Protein AF-A0A378FQ39-F1 (afdb_monomer_lite)

Sequence (64 aa):
MVAPRQVNYRFQYANGSLTNTGNATLRILAYGPCLKAADGKECKENYYLMPGKSRRFTRVGHGG

Organism: Klebsiella pneumoniae (NCBI:txid573)

Secondary structure (DSSP, 8-state):
----SS----EEEETTEEEE-SSS-EEEEEEESBSSGGG-S-EEEEEEE-TT-EEE-SSB----

InterPro domains:
  IPR040695 EcpB, C-terminal [PF18649] (10-60)

pLDDT: mean 81.37, std 11.31, range [40.88, 91.88]

Foldseek 3Di:
DDQDPDWDFDWDDDPQKIATQTQAWDWDWDKAQFPDCVVDGIDIDTDTHHHGDMDGDHTHDPDD

Radi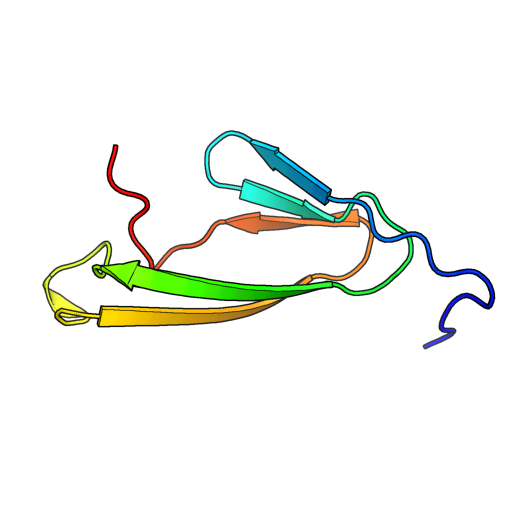us of gyration: 13.54 Å; chains: 1; bounding box: 33×20×35 Å

Structure (mmCIF, N/CA/C/O backbone):
data_AF-A0A378FQ39-F1
#
_entry.id   AF-A0A378FQ39-F1
#
loop_
_atom_site.group_PDB
_atom_site.id
_atom_site.type_symbol
_atom_site.label_atom_id
_atom_site.label_alt_id
_atom_site.label_comp_id
_atom_site.label_asym_id
_atom_site.label_entity_id
_atom_site.label_seq_id
_atom_site.pdbx_PDB_ins_code
_atom_site.Cartn_x
_atom_site.Cartn_y
_atom_site.Cartn_z
_atom_site.occupancy
_atom_site.B_iso_or_equiv
_atom_site.auth_seq_id
_atom_site.auth_comp_id
_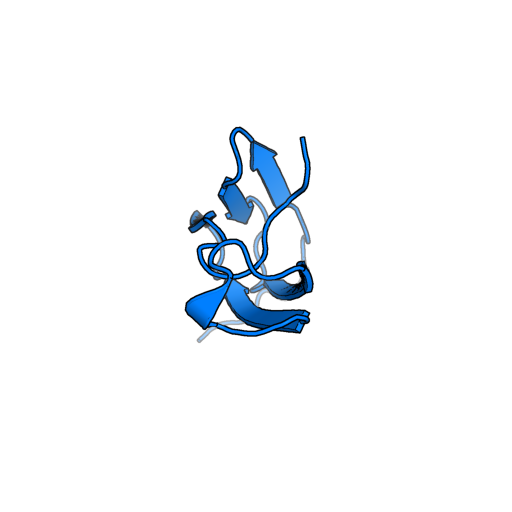atom_site.auth_asym_id
_atom_site.auth_atom_id
_atom_site.pdbx_PDB_model_num
ATOM 1 N N . MET A 1 1 ? -7.672 -11.157 19.131 1.00 47.94 1 MET A N 1
ATOM 2 C CA . MET A 1 1 ? -7.887 -9.868 18.437 1.00 47.94 1 MET A CA 1
ATOM 3 C C . MET A 1 1 ? -9.333 -9.464 18.654 1.00 47.94 1 MET A C 1
ATOM 5 O O . MET A 1 1 ? -10.206 -10.260 18.343 1.00 47.94 1 MET A O 1
ATOM 9 N N . VAL A 1 2 ? -9.589 -8.284 19.216 1.00 54.78 2 VAL A N 1
ATOM 10 C CA . VAL A 1 2 ? -10.935 -7.692 19.238 1.00 54.78 2 VAL A CA 1
ATOM 11 C C . VAL A 1 2 ? -11.096 -6.907 17.940 1.00 54.78 2 VAL A C 1
ATOM 13 O O . VAL A 1 2 ? -10.354 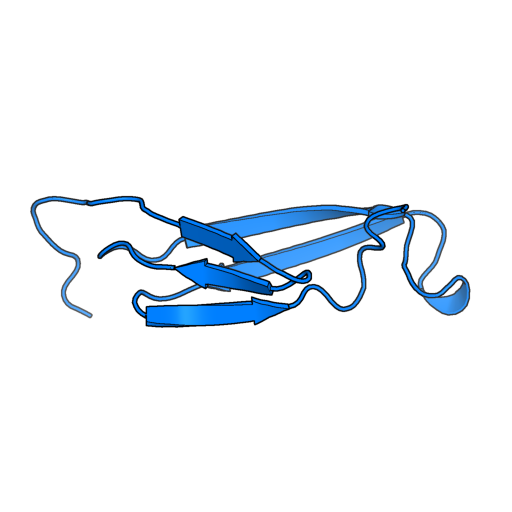-5.957 17.704 1.00 54.78 2 VAL A O 1
ATOM 16 N N . ALA A 1 3 ? -12.016 -7.336 17.077 1.00 58.16 3 ALA A N 1
ATOM 17 C CA . ALA A 1 3 ? -12.437 -6.544 15.927 1.00 58.16 3 ALA A CA 1
ATOM 18 C C . ALA A 1 3 ? -13.482 -5.517 16.404 1.00 58.16 3 ALA A C 1
ATOM 20 O O . ALA A 1 3 ? -14.393 -5.892 17.148 1.00 58.16 3 ALA A O 1
ATOM 21 N N . PRO A 1 4 ? -13.367 -4.230 16.041 1.00 61.12 4 PRO A N 1
ATOM 22 C CA . PRO A 1 4 ? -14.298 -3.213 16.517 1.00 61.12 4 PRO A CA 1
ATOM 23 C C . PRO A 1 4 ? -15.706 -3.426 15.947 1.00 61.12 4 PRO A C 1
ATOM 25 O O . PRO A 1 4 ? -15.875 -3.721 14.766 1.00 61.12 4 PRO A O 1
ATOM 28 N N . ARG A 1 5 ? -16.727 -3.226 16.792 1.00 69.56 5 ARG A N 1
ATOM 29 C CA . ARG A 1 5 ? -18.154 -3.376 16.441 1.00 69.56 5 ARG A CA 1
ATOM 30 C C . ARG A 1 5 ? -18.643 -2.326 15.432 1.00 69.56 5 ARG A C 1
ATOM 32 O O . ARG A 1 5 ? -19.578 -2.589 14.687 1.00 69.56 5 ARG A O 1
ATOM 39 N N . GLN A 1 6 ? -17.998 -1.157 15.399 1.00 77.38 6 GLN A N 1
ATOM 40 C CA . GLN A 1 6 ? -18.144 -0.146 14.351 1.00 77.38 6 GLN A CA 1
ATOM 41 C C . GLN A 1 6 ? -16.814 0.005 13.623 1.00 77.38 6 GLN A C 1
ATOM 43 O O . GLN A 1 6 ? -15.810 0.427 14.202 1.00 77.38 6 GLN A O 1
ATOM 48 N N . VAL A 1 7 ? -16.808 -0.354 12.346 1.00 80.94 7 VAL A N 1
ATOM 49 C CA . VAL A 1 7 ? -15.605 -0.302 11.529 1.00 80.94 7 VAL A CA 1
ATOM 50 C C . VAL A 1 7 ? -15.466 1.077 10.895 1.00 80.94 7 VAL A C 1
ATOM 52 O O . VAL A 1 7 ? -16.361 1.541 10.197 1.00 80.94 7 VAL A O 1
ATOM 55 N N . ASN A 1 8 ? -14.317 1.716 11.110 1.00 84.50 8 ASN A N 1
ATOM 56 C CA . ASN A 1 8 ? -13.947 2.951 10.431 1.00 84.50 8 ASN A CA 1
ATOM 57 C C . ASN A 1 8 ? -12.745 2.676 9.522 1.00 84.50 8 ASN A C 1
ATOM 59 O O . ASN A 1 8 ? -11.630 2.467 10.011 1.00 84.50 8 ASN A O 1
ATOM 63 N N . TYR A 1 9 ? -12.990 2.636 8.214 1.00 85.44 9 TYR A N 1
ATOM 64 C CA . TYR A 1 9 ? -11.950 2.503 7.202 1.00 85.44 9 TYR A CA 1
ATOM 65 C C . TYR A 1 9 ? -11.436 3.891 6.825 1.00 85.44 9 TYR A C 1
ATOM 67 O O . TYR A 1 9 ? -12.110 4.652 6.134 1.00 85.44 9 TYR A O 1
ATOM 75 N N . ARG A 1 10 ? -10.225 4.215 7.274 1.00 88.50 10 ARG A N 1
ATOM 76 C CA . ARG A 1 10 ? -9.532 5.459 6.939 1.00 88.50 10 ARG A CA 1
ATOM 77 C C . ARG A 1 10 ? -8.076 5.164 6.631 1.00 88.50 10 ARG A C 1
ATOM 79 O O . ARG A 1 10 ? -7.429 4.373 7.314 1.00 88.50 10 ARG A O 1
ATOM 86 N N . PHE A 1 11 ? -7.565 5.802 5.593 1.00 89.00 11 PHE A N 1
ATOM 87 C CA . PHE A 1 11 ? -6.166 5.705 5.220 1.00 89.00 11 PHE A CA 1
ATOM 88 C C . PHE A 1 11 ? -5.665 7.045 4.705 1.00 89.00 11 PHE A C 1
ATOM 90 O O . PHE A 1 11 ? -6.437 7.872 4.225 1.00 89.00 11 PHE A O 1
ATOM 97 N N . GLN A 1 12 ? -4.360 7.247 4.813 1.00 91.31 12 GLN A N 1
ATOM 98 C CA . GLN A 1 12 ? -3.662 8.364 4.198 1.00 91.31 12 GLN A CA 1
ATOM 99 C C . GLN A 1 12 ? -2.505 7.822 3.379 1.00 91.31 12 GLN A C 1
ATOM 101 O O . GLN A 1 12 ? -1.745 6.980 3.857 1.00 91.31 12 GLN A O 1
ATOM 106 N N . TYR A 1 13 ? -2.371 8.307 2.153 1.00 86.94 13 TYR A N 1
ATOM 107 C CA . TYR 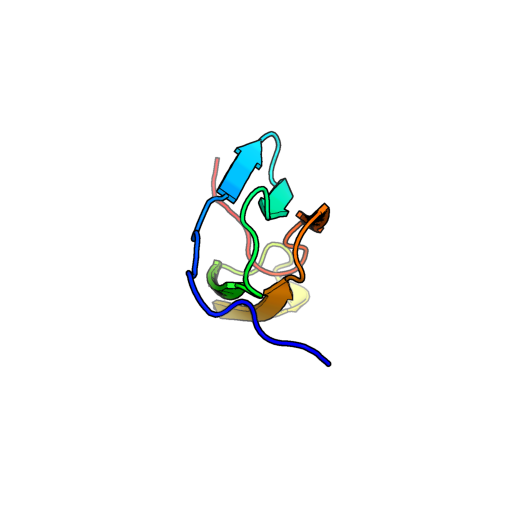A 1 13 ? -1.230 8.012 1.305 1.00 86.94 13 TYR A CA 1
ATOM 108 C C . TYR A 1 13 ? -0.400 9.280 1.142 1.00 86.94 13 TYR A C 1
ATOM 110 O O . TYR A 1 13 ? -0.893 10.280 0.629 1.00 86.94 13 TYR A O 1
ATOM 118 N N . ALA A 1 14 ? 0.846 9.241 1.607 1.00 85.88 1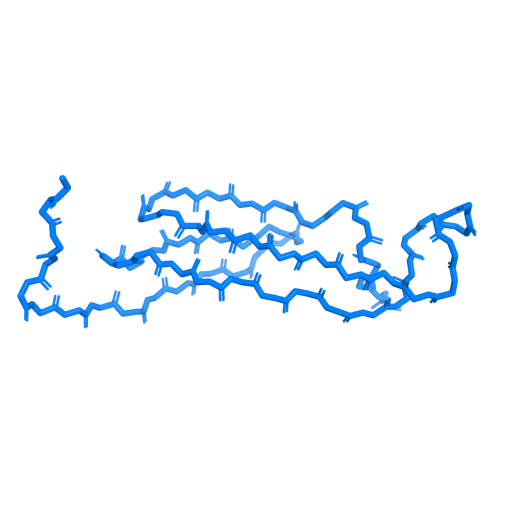4 ALA A N 1
ATOM 119 C CA . ALA A 1 14 ? 1.776 10.360 1.523 1.00 85.88 14 ALA A CA 1
ATOM 120 C C . ALA A 1 14 ? 3.191 9.837 1.254 1.00 85.88 14 ALA A C 1
ATOM 122 O O . ALA A 1 14 ? 3.631 8.871 1.882 1.00 85.88 14 ALA A O 1
ATOM 123 N N . ASN A 1 15 ? 3.917 10.464 0.322 1.00 82.00 15 ASN A N 1
ATOM 124 C CA . ASN A 1 15 ? 5.311 10.127 -0.010 1.00 82.00 15 ASN A CA 1
ATOM 125 C C . ASN A 1 15 ? 5.559 8.631 -0.313 1.00 82.00 15 ASN A C 1
ATOM 127 O O . ASN A 1 15 ? 6.581 8.062 0.078 1.00 82.00 15 ASN A O 1
ATOM 131 N N . GLY A 1 16 ? 4.612 7.959 -0.975 1.00 79.06 16 GLY A N 1
ATOM 132 C CA . GLY A 1 16 ? 4.726 6.528 -1.288 1.00 79.06 16 GLY A CA 1
ATOM 133 C C . GLY A 1 16 ? 4.382 5.581 -0.133 1.00 79.06 16 GLY A C 1
ATOM 134 O O . GLY A 1 16 ? 4.443 4.364 -0.302 1.00 79.06 16 GLY A O 1
ATOM 135 N N . SER A 1 17 ? 4.034 6.112 1.041 1.00 85.69 17 SER A N 1
ATOM 136 C CA . SER A 1 17 ? 3.674 5.341 2.230 1.00 85.69 17 SER A CA 1
ATOM 137 C C . SER A 1 17 ? 2.177 5.439 2.498 1.00 85.69 17 SER A C 1
ATOM 139 O O . SER A 1 17 ? 1.625 6.534 2.621 1.00 85.69 17 SER A O 1
ATOM 141 N N . LEU A 1 18 ? 1.516 4.290 2.614 1.00 89.00 18 LEU A N 1
ATOM 142 C CA . LEU A 1 18 ? 0.118 4.192 3.005 1.00 89.00 18 LEU A CA 1
ATOM 143 C C . LEU A 1 18 ? 0.024 3.945 4.510 1.00 89.00 18 LEU A C 1
ATOM 145 O O . LEU A 1 18 ? 0.583 2.981 5.027 1.00 89.00 18 LEU A O 1
ATOM 149 N N . THR A 1 19 ? -0.688 4.813 5.216 1.00 91.81 19 THR A N 1
ATOM 150 C CA . THR A 1 19 ? -0.907 4.743 6.662 1.00 91.81 19 THR A CA 1
ATOM 151 C C . THR A 1 19 ? -2.367 4.450 6.944 1.00 91.81 19 THR A C 1
ATOM 153 O O . THR A 1 19 ? -3.248 5.147 6.445 1.00 91.81 19 THR A O 1
ATOM 156 N N . ASN A 1 20 ? -2.628 3.430 7.759 1.00 91.88 20 ASN A N 1
ATOM 157 C CA . ASN A 1 20 ? -3.971 3.118 8.221 1.00 91.88 20 ASN A CA 1
ATOM 158 C C . ASN A 1 20 ? -4.309 4.003 9.425 1.00 91.88 20 ASN A C 1
ATOM 160 O O . ASN A 1 20 ? -3.812 3.781 10.528 1.00 91.88 20 ASN A O 1
ATOM 164 N N . THR A 1 21 ? -5.150 5.006 9.198 1.00 91.69 21 THR A N 1
ATOM 165 C CA . THR A 1 21 ? -5.660 5.926 10.227 1.00 91.69 21 THR A CA 1
ATOM 166 C C . THR A 1 21 ? -7.063 5.539 10.704 1.00 91.69 21 THR A C 1
ATOM 168 O O . THR A 1 21 ? -7.697 6.281 11.453 1.00 91.69 21 THR A O 1
ATOM 171 N N . GLY A 1 22 ? -7.568 4.390 10.250 1.00 90.06 22 GLY A N 1
ATOM 172 C CA . GLY A 1 22 ? -8.824 3.795 10.677 1.00 90.06 22 GLY A CA 1
ATOM 173 C C . GLY A 1 22 ? -8.664 2.874 11.882 1.00 90.06 22 GLY A C 1
ATOM 174 O O . GLY A 1 22 ? -7.591 2.750 12.464 1.00 90.06 22 GLY A O 1
ATOM 175 N N . ASN A 1 23 ? -9.758 2.200 12.236 1.00 87.75 23 ASN A N 1
ATOM 176 C CA . ASN A 1 23 ? -9.815 1.258 13.359 1.00 87.75 23 ASN A CA 1
ATOM 177 C C . ASN A 1 23 ? -9.891 -0.215 12.908 1.00 87.75 23 ASN A C 1
ATOM 179 O O . ASN A 1 23 ? -9.936 -1.121 13.730 1.00 87.75 23 ASN A O 1
ATOM 183 N N . ALA A 1 24 ? -9.899 -0.487 11.600 1.00 88.31 24 ALA A N 1
ATOM 184 C CA . ALA A 1 24 ? -9.873 -1.851 11.070 1.00 88.31 24 ALA A CA 1
ATOM 185 C C . ALA A 1 24 ? -8.651 -2.110 10.201 1.00 88.31 24 ALA A C 1
ATOM 187 O O . ALA A 1 24 ? -8.126 -1.208 9.555 1.00 88.31 24 ALA A O 1
ATOM 188 N N . THR A 1 25 ? -8.218 -3.368 10.169 1.00 88.12 25 THR A N 1
ATOM 189 C CA . THR A 1 25 ? -7.129 -3.822 9.306 1.00 88.12 25 THR A CA 1
ATOM 190 C C . THR A 1 25 ? -7.518 -3.659 7.842 1.00 88.12 25 THR A C 1
ATOM 192 O O . THR A 1 25 ? -8.540 -4.180 7.398 1.00 88.12 25 THR A O 1
ATOM 195 N N . LEU A 1 26 ? -6.684 -2.955 7.083 1.00 88.88 26 LEU A N 1
ATOM 196 C CA . LEU A 1 26 ? -6.854 -2.774 5.648 1.00 88.88 26 LEU A CA 1
ATOM 197 C C . LEU A 1 26 ? -6.112 -3.880 4.905 1.00 88.88 26 LEU A C 1
ATOM 199 O O . LEU A 1 26 ? -4.946 -4.149 5.191 1.00 88.88 26 LEU A O 1
ATOM 203 N N . ARG A 1 27 ? -6.768 -4.505 3.928 1.00 90.94 27 ARG A N 1
ATOM 204 C CA . ARG A 1 27 ? -6.097 -5.373 2.959 1.00 90.94 27 ARG A CA 1
ATOM 205 C C . ARG A 1 27 ? -5.744 -4.531 1.743 1.00 90.94 27 ARG A C 1
ATOM 207 O O . ARG A 1 27 ? -6.620 -4.120 0.994 1.00 90.94 27 ARG A O 1
ATOM 214 N N . ILE A 1 28 ? -4.460 -4.266 1.581 1.00 88.75 28 ILE A N 1
ATOM 215 C CA . ILE A 1 28 ? -3.924 -3.446 0.504 1.00 88.75 28 ILE A CA 1
ATOM 216 C C . ILE A 1 28 ? -3.413 -4.373 -0.588 1.00 88.75 28 ILE A C 1
ATOM 218 O O . ILE A 1 28 ? -2.607 -5.261 -0.309 1.00 88.75 28 ILE A O 1
ATOM 222 N N . LEU A 1 29 ? -3.853 -4.133 -1.819 1.00 88.06 29 LEU A N 1
ATOM 223 C CA . LEU A 1 29 ? -3.341 -4.781 -3.018 1.00 88.06 29 LEU A CA 1
ATOM 224 C C . LEU A 1 29 ? -2.783 -3.696 -3.941 1.00 88.06 29 LEU A C 1
ATOM 226 O O . LEU A 1 29 ? -3.545 -2.927 -4.517 1.00 88.06 29 LEU A O 1
ATOM 230 N N . ALA A 1 30 ? -1.462 -3.638 -4.067 1.00 85.12 30 ALA A N 1
ATOM 231 C CA . ALA A 1 30 ? -0.798 -2.848 -5.092 1.00 85.12 30 ALA A CA 1
ATOM 232 C C . ALA A 1 30 ? -0.456 -3.762 -6.268 1.00 85.12 30 ALA A C 1
ATOM 234 O O . ALA A 1 30 ? 0.083 -4.853 -6.078 1.00 85.12 30 ALA A O 1
ATOM 235 N N . TYR A 1 31 ? -0.776 -3.318 -7.474 1.00 85.25 31 TYR A N 1
ATOM 236 C CA . TYR A 1 31 ? -0.467 -4.007 -8.719 1.00 85.25 31 TYR A CA 1
ATOM 237 C C . TYR A 1 31 ? 0.020 -2.972 -9.729 1.00 85.25 31 TYR A C 1
ATOM 239 O O . TYR A 1 31 ? -0.478 -1.846 -9.749 1.00 85.25 31 TYR A O 1
ATOM 247 N N . GLY A 1 32 ? 1.014 -3.329 -10.531 1.00 84.56 32 GLY A N 1
ATOM 248 C CA . GLY A 1 32 ? 1.585 -2.414 -11.511 1.00 84.56 32 GLY A CA 1
ATOM 249 C C . GLY A 1 32 ? 2.959 -2.863 -11.996 1.00 84.56 32 GLY A C 1
ATOM 250 O O . GLY A 1 32 ? 3.380 -3.986 -11.702 1.00 84.56 32 GLY A O 1
ATOM 251 N N . PRO A 1 33 ? 3.675 -2.000 -12.731 1.00 84.06 33 PRO A N 1
ATOM 252 C CA . PRO A 1 33 ? 5.025 -2.302 -13.176 1.00 84.06 33 PRO A CA 1
ATOM 253 C C . PRO A 1 33 ? 5.964 -2.469 -11.979 1.00 84.06 33 PRO A C 1
ATOM 255 O O . PRO A 1 33 ? 5.832 -1.790 -10.955 1.00 84.06 33 PRO A O 1
ATOM 258 N N . CYS A 1 34 ? 6.921 -3.387 -12.092 1.00 83.00 34 CYS A N 1
ATOM 259 C CA . CYS A 1 34 ? 7.928 -3.552 -11.055 1.00 83.00 34 CYS A CA 1
ATOM 260 C C . CYS A 1 34 ? 8.847 -2.328 -10.984 1.00 83.00 34 CYS A C 1
ATOM 262 O O . CYS A 1 34 ? 9.320 -1.821 -11.997 1.00 83.00 34 CYS A O 1
ATOM 264 N N . LEU A 1 35 ? 9.146 -1.889 -9.763 1.00 79.62 35 LEU A N 1
ATOM 265 C CA . LEU A 1 35 ? 10.082 -0.799 -9.478 1.00 79.62 35 LEU A CA 1
ATOM 266 C C . LEU A 1 35 ? 11.512 -1.188 -9.887 1.00 79.62 35 LEU A C 1
ATOM 268 O O . LEU A 1 35 ? 12.296 -0.358 -10.337 1.00 79.62 35 LEU A O 1
ATOM 272 N N . LYS A 1 36 ? 11.839 -2.477 -9.762 1.00 78.50 36 LYS A N 1
ATOM 273 C CA . LYS A 1 36 ? 13.070 -3.071 -10.279 1.00 78.50 36 LYS A CA 1
ATOM 274 C C . LYS A 1 36 ? 12.744 -3.909 -11.506 1.00 78.50 36 LYS A C 1
ATOM 276 O O . LYS A 1 36 ? 11.953 -4.841 -11.418 1.00 78.50 36 LYS A O 1
ATOM 281 N N . ALA A 1 37 ? 13.442 -3.654 -12.610 1.00 72.06 37 ALA A N 1
ATOM 282 C CA . ALA A 1 37 ? 13.329 -4.467 -13.823 1.00 72.06 37 ALA A CA 1
ATOM 283 C C . ALA A 1 37 ? 13.685 -5.953 -13.587 1.00 72.06 37 ALA A C 1
ATOM 285 O O . ALA A 1 37 ? 13.203 -6.823 -14.306 1.00 72.06 37 ALA A O 1
ATOM 286 N N . ALA A 1 38 ? 14.490 -6.247 -12.556 1.00 76.69 38 ALA A N 1
ATOM 287 C CA . ALA A 1 38 ? 14.849 -7.607 -12.154 1.00 76.69 38 ALA A CA 1
ATOM 288 C C . ALA A 1 38 ? 13.673 -8.415 -11.571 1.00 76.69 38 ALA A C 1
ATOM 290 O O . ALA A 1 38 ? 13.691 -9.639 -11.647 1.00 76.69 38 ALA A O 1
ATOM 291 N N . ASP A 1 39 ? 12.657 -7.753 -11.005 1.00 74.50 39 ASP A N 1
ATOM 292 C CA . ASP A 1 39 ? 11.474 -8.420 -10.444 1.00 74.50 39 ASP A CA 1
ATOM 293 C C . ASP A 1 39 ? 10.433 -8.777 -11.531 1.00 74.50 39 ASP A C 1
ATOM 295 O O . ASP A 1 39 ? 9.470 -9.491 -11.254 1.00 74.50 39 ASP A O 1
ATOM 299 N N . GLY A 1 40 ? 10.643 -8.337 -12.780 1.00 78.50 40 GLY A N 1
ATOM 300 C CA . GLY A 1 40 ? 9.807 -8.661 -13.937 1.00 78.50 40 GLY A CA 1
ATOM 301 C C . GLY A 1 40 ? 9.040 -7.464 -14.505 1.00 78.50 40 GLY A C 1
ATOM 302 O O . GLY A 1 40 ? 9.311 -6.309 -14.183 1.00 78.50 40 GLY A O 1
ATOM 303 N N . LYS A 1 41 ? 8.085 -7.742 -15.402 1.00 76.88 41 LYS A N 1
ATOM 304 C CA . LYS A 1 41 ? 7.240 -6.706 -16.027 1.00 76.88 41 LYS A CA 1
ATOM 305 C C . LYS A 1 41 ? 6.103 -6.249 -15.115 1.00 76.88 41 LYS A C 1
ATOM 307 O O . LYS A 1 41 ? 5.719 -5.086 -15.160 1.00 76.88 41 LYS A O 1
ATOM 312 N N . GLU A 1 42 ? 5.591 -7.147 -14.281 1.00 82.94 42 GLU A N 1
ATOM 313 C CA . GLU A 1 42 ? 4.421 -6.914 -13.441 1.00 82.94 42 GLU A CA 1
ATOM 314 C C . GLU A 1 42 ? 4.701 -7.389 -12.020 1.00 82.94 42 GLU A C 1
ATOM 316 O O . GLU A 1 42 ? 5.036 -8.550 -11.783 1.00 82.94 42 GLU A O 1
ATOM 321 N N . CYS A 1 43 ? 4.536 -6.480 -11.068 1.00 83.62 43 CYS A N 1
ATOM 322 C CA . CYS A 1 43 ? 4.668 -6.753 -9.653 1.00 83.62 43 CYS A CA 1
ATOM 323 C C . CYS A 1 43 ? 3.312 -6.612 -8.981 1.00 83.62 43 CYS A C 1
ATOM 325 O O . CYS A 1 43 ? 2.531 -5.699 -9.257 1.00 83.62 43 CYS A O 1
ATOM 327 N N . LYS A 1 44 ? 3.060 -7.513 -8.034 1.00 86.12 44 LYS A N 1
ATOM 328 C CA . LYS A 1 44 ? 1.934 -7.408 -7.115 1.00 86.12 44 LYS A CA 1
ATOM 329 C C . LYS A 1 44 ? 2.422 -7.499 -5.682 1.00 86.12 44 LYS A C 1
ATOM 331 O O . LYS A 1 44 ? 3.233 -8.357 -5.330 1.00 86.12 44 LYS A O 1
ATOM 336 N N . GLU A 1 45 ? 1.889 -6.628 -4.848 1.00 85.88 45 GLU A N 1
ATOM 337 C CA . GLU A 1 45 ? 2.152 -6.573 -3.422 1.00 85.88 45 GLU A CA 1
ATOM 338 C C . GLU A 1 45 ? 0.827 -6.614 -2.680 1.00 85.88 45 GLU A C 1
ATOM 340 O O . GLU A 1 45 ? -0.047 -5.777 -2.890 1.00 85.88 45 GLU A O 1
ATOM 345 N N . ASN A 1 46 ? 0.674 -7.602 -1.802 1.00 90.50 46 ASN A N 1
ATOM 346 C CA . ASN A 1 46 ? -0.537 -7.764 -1.017 1.00 90.50 46 ASN A CA 1
ATOM 347 C C . ASN A 1 46 ? -0.179 -7.743 0.469 1.00 90.50 46 ASN A C 1
ATOM 349 O O . ASN A 1 46 ? 0.524 -8.627 0.958 1.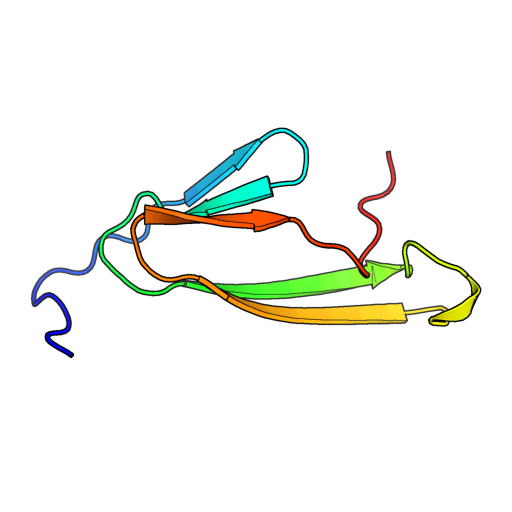00 90.50 46 ASN A O 1
ATOM 353 N N . TYR A 1 47 ? -0.673 -6.736 1.184 1.00 88.19 47 TYR A N 1
ATOM 354 C CA . TYR A 1 47 ? -0.340 -6.484 2.581 1.00 88.19 47 TYR A CA 1
ATOM 355 C C . TYR A 1 47 ? -1.590 -6.349 3.440 1.00 88.19 47 TYR A C 1
ATOM 357 O O . TYR A 1 47 ? -2.606 -5.808 3.010 1.00 88.19 47 TYR A O 1
ATOM 365 N N . TYR A 1 48 ? -1.484 -6.787 4.691 1.00 90.38 48 TYR A N 1
ATOM 366 C CA . TYR A 1 48 ? -2.456 -6.469 5.729 1.00 90.38 48 TYR A CA 1
ATOM 367 C C . TYR A 1 48 ? -1.891 -5.352 6.600 1.00 90.38 48 TYR A C 1
ATOM 369 O O . TYR A 1 48 ? -0.882 -5.533 7.282 1.00 90.38 48 TYR A O 1
ATOM 377 N N . LEU A 1 49 ? -2.527 -4.185 6.555 1.00 89.75 49 LEU A N 1
ATOM 378 C CA . LEU A 1 49 ? -2.123 -3.007 7.304 1.00 89.75 49 LEU A CA 1
ATOM 379 C C . LEU A 1 49 ? -3.039 -2.821 8.504 1.00 89.75 49 LEU A C 1
ATOM 381 O O . LEU A 1 49 ? -4.191 -2.412 8.370 1.00 89.75 49 LEU A O 1
ATOM 385 N N . MET A 1 50 ? -2.521 -3.131 9.686 1.00 89.50 50 MET A N 1
ATOM 386 C CA . MET A 1 50 ? -3.238 -2.923 10.943 1.00 89.50 50 MET A CA 1
ATOM 387 C C . MET A 1 50 ? -3.455 -1.425 11.230 1.00 89.50 50 MET A C 1
ATOM 389 O O . MET A 1 50 ? -2.677 -0.600 10.743 1.00 89.50 50 MET A O 1
ATOM 393 N N . PRO A 1 51 ? -4.477 -1.065 12.026 1.00 89.12 51 PRO A N 1
ATOM 394 C CA . PRO A 1 51 ? -4.689 0.299 12.517 1.00 89.12 51 PRO A CA 1
ATOM 395 C C . PRO A 1 51 ? -3.418 0.921 13.107 1.00 89.12 51 PRO A C 1
ATOM 397 O O . PRO A 1 51 ? -2.695 0.268 13.860 1.00 89.12 51 PRO A O 1
ATOM 400 N N . GLY A 1 52 ? -3.122 2.170 12.746 1.00 88.25 52 GLY A N 1
ATOM 401 C CA . GLY A 1 52 ? -1.949 2.909 13.222 1.00 88.25 52 GLY A CA 1
ATOM 402 C C . GLY A 1 52 ? -0.613 2.474 12.611 1.00 88.25 52 GLY A C 1
ATOM 403 O O . GLY A 1 52 ? 0.434 2.984 13.007 1.00 88.25 52 GLY A O 1
ATOM 404 N N . LYS A 1 53 ? -0.607 1.530 11.660 1.00 90.56 53 LYS A N 1
ATOM 405 C CA . LYS A 1 53 ? 0.605 1.128 10.936 1.00 90.56 53 LYS A CA 1
ATOM 406 C C . LYS A 1 53 ? 0.696 1.827 9.584 1.00 90.56 53 LYS A C 1
ATOM 408 O O . LYS A 1 53 ? -0.311 2.088 8.926 1.00 90.56 53 LYS A O 1
ATOM 413 N N . SER A 1 54 ? 1.933 2.054 9.160 1.00 90.44 54 SER A N 1
ATOM 414 C CA . SER A 1 54 ? 2.284 2.598 7.850 1.00 90.44 54 SER A CA 1
ATOM 415 C C . SER A 1 54 ? 3.070 1.575 7.047 1.00 90.44 54 SER A C 1
ATOM 417 O O . SER A 1 54 ? 3.844 0.790 7.604 1.00 90.44 54 SER A O 1
ATOM 419 N N . ARG A 1 55 ? 2.883 1.575 5.730 1.00 88.44 55 ARG A N 1
ATOM 420 C CA . ARG A 1 55 ? 3.589 0.684 4.818 1.00 88.44 55 ARG A CA 1
ATOM 421 C C . ARG A 1 55 ? 3.918 1.395 3.521 1.00 88.44 55 ARG A C 1
ATOM 423 O O . ARG A 1 55 ? 3.043 1.953 2.870 1.00 88.44 55 ARG A O 1
ATOM 430 N N . ARG A 1 56 ? 5.182 1.296 3.128 1.00 87.88 56 ARG A N 1
ATOM 431 C CA . ARG A 1 56 ? 5.661 1.705 1.812 1.00 87.88 56 ARG A CA 1
ATOM 432 C C . ARG A 1 56 ? 5.675 0.495 0.883 1.00 87.88 56 ARG A C 1
ATOM 434 O O . ARG A 1 56 ? 6.095 -0.585 1.304 1.00 87.88 56 ARG A O 1
ATOM 441 N N . PHE A 1 57 ? 5.214 0.680 -0.346 1.00 83.12 57 PHE A N 1
ATOM 442 C CA . PHE A 1 57 ? 5.364 -0.319 -1.404 1.00 83.12 57 PHE A CA 1
ATOM 443 C C . PHE A 1 57 ? 6.816 -0.322 -1.879 1.00 83.12 57 PHE A C 1
ATOM 445 O O . PHE A 1 57 ? 7.418 0.745 -2.018 1.00 83.12 57 PHE A O 1
ATOM 452 N N . THR A 1 58 ? 7.403 -1.503 -2.060 1.00 80.31 58 THR A N 1
ATOM 453 C CA . THR A 1 58 ? 8.830 -1.631 -2.409 1.00 80.31 58 THR A CA 1
ATOM 454 C C . THR A 1 58 ? 9.068 -2.366 -3.718 1.00 80.31 58 THR A C 1
ATOM 456 O O . THR A 1 58 ? 10.180 -2.312 -4.242 1.00 80.31 58 THR A O 1
ATOM 459 N N . ARG A 1 59 ? 8.046 -3.036 -4.255 1.00 77.69 59 ARG A N 1
ATOM 460 C CA . ARG A 1 59 ? 8.127 -3.809 -5.497 1.00 77.69 59 ARG A CA 1
ATOM 461 C C . ARG A 1 59 ? 7.301 -3.195 -6.610 1.00 77.69 59 ARG A C 1
ATOM 463 O O . ARG A 1 59 ? 7.738 -3.238 -7.750 1.00 77.69 59 ARG A O 1
ATOM 470 N N . VAL A 1 60 ? 6.141 -2.624 -6.305 1.00 79.94 60 VAL A N 1
ATOM 471 C CA . VAL A 1 60 ? 5.297 -1.950 -7.293 1.00 79.94 60 VAL A CA 1
ATOM 472 C C . VAL A 1 60 ? 5.779 -0.516 -7.456 1.00 79.94 60 VAL A C 1
ATOM 474 O O . VAL A 1 60 ? 5.760 0.273 -6.511 1.00 79.94 60 VAL A O 1
ATOM 477 N N . GLY A 1 61 ? 6.238 -0.188 -8.660 1.00 68.75 61 GLY A N 1
ATOM 478 C CA . GLY A 1 61 ? 6.586 1.169 -9.041 1.00 68.75 61 GLY A CA 1
ATOM 479 C C . GLY A 1 61 ? 5.321 1.979 -9.278 1.00 68.75 61 GLY A C 1
ATOM 480 O O . GLY A 1 61 ? 4.520 1.653 -10.150 1.00 68.75 61 GLY A O 1
ATOM 481 N N . HIS A 1 62 ? 5.148 3.053 -8.514 1.00 61.91 62 HIS A N 1
ATOM 482 C CA . HIS A 1 62 ? 4.224 4.112 -8.889 1.00 61.91 62 HIS A CA 1
ATOM 483 C C . HIS A 1 62 ? 5.001 5.001 -9.861 1.00 61.91 62 HIS A C 1
ATOM 485 O O . HIS A 1 62 ? 5.888 5.735 -9.428 1.00 61.91 62 HIS A O 1
ATOM 491 N N . GLY A 1 63 ? 4.763 4.837 -11.165 1.00 51.47 63 GLY A N 1
ATOM 492 C CA . GLY A 1 63 ? 5.341 5.719 -12.178 1.00 51.47 63 GLY A CA 1
ATOM 493 C C . GLY A 1 63 ? 5.079 7.171 -11.781 1.00 51.47 63 GLY A C 1
ATOM 494 O O . GLY A 1 63 ? 3.940 7.513 -11.450 1.00 51.47 63 GLY A O 1
ATOM 495 N N . GLY A 1 64 ? 6.154 7.953 -11.692 1.00 40.88 64 GLY A N 1
ATOM 496 C CA . GLY A 1 64 ? 6.082 9.408 -11.599 1.00 40.88 64 GLY A CA 1
ATOM 497 C C . GLY A 1 64 ? 5.683 10.000 -12.937 1.00 40.88 64 GLY A C 1
ATOM 498 O O . GLY A 1 64 ? 6.061 9.394 -13.966 1.00 40.88 64 GLY A O 1
#